Protein AF-A0A7X8ADU0-F1 (afdb_monomer_lite)

Structure (mmCIF, N/CA/C/O backbone):
data_AF-A0A7X8ADU0-F1
#
_entry.id   AF-A0A7X8ADU0-F1
#
loop_
_atom_site.group_PDB
_atom_site.id
_atom_site.type_symbol
_atom_site.label_atom_id
_atom_site.label_alt_id
_atom_site.label_comp_id
_atom_site.label_asym_id
_atom_site.label_entity_id
_atom_site.label_seq_id
_atom_site.pdbx_PDB_ins_code
_atom_site.Cartn_x
_atom_site.Cartn_y
_atom_site.Cartn_z
_atom_site.occupancy
_atom_site.B_iso_or_equiv
_atom_site.auth_seq_id
_atom_site.auth_comp_id
_atom_site.auth_asym_id
_atom_site.auth_atom_id
_atom_site.pdbx_PDB_model_num
ATOM 1 N N . SER A 1 1 ? -1.076 -11.242 -16.085 1.00 77.56 1 SER A N 1
ATOM 2 C CA . SER A 1 1 ? -2.376 -10.616 -15.754 1.00 77.56 1 SER A CA 1
ATOM 3 C C . SER A 1 1 ? -3.007 -11.384 -14.605 1.00 77.56 1 SER A C 1
ATOM 5 O O . SER A 1 1 ? -2.842 -12.597 -14.573 1.00 77.56 1 SER A O 1
ATOM 7 N N . ILE A 1 2 ? -3.673 -10.705 -13.668 1.00 86.38 2 ILE A N 1
ATOM 8 C CA . ILE A 1 2 ? -4.391 -11.337 -12.547 1.00 86.38 2 ILE A CA 1
ATOM 9 C C . ILE A 1 2 ? -5.816 -11.623 -13.025 1.00 86.38 2 ILE A C 1
ATOM 11 O O . ILE A 1 2 ? -6.461 -10.698 -13.518 1.00 86.38 2 ILE A O 1
ATOM 15 N N . LYS A 1 3 ? -6.264 -12.879 -12.921 1.00 89.12 3 LYS A N 1
ATOM 16 C CA . LYS A 1 3 ? -7.557 -13.335 -13.455 1.00 89.12 3 LYS A CA 1
ATOM 17 C C . LYS A 1 3 ? -8.628 -13.411 -12.364 1.00 89.12 3 LYS A C 1
ATOM 19 O O . LYS A 1 3 ? -9.575 -12.643 -12.435 1.00 89.12 3 LYS A O 1
ATOM 24 N N . ASP A 1 4 ? -8.384 -14.191 -11.312 1.00 92.31 4 ASP A N 1
ATOM 25 C CA . ASP A 1 4 ? -9.331 -14.394 -10.206 1.00 92.31 4 ASP A CA 1
ATOM 26 C C . ASP A 1 4 ? -8.684 -14.025 -8.863 1.00 92.31 4 ASP A C 1
ATOM 28 O O . ASP A 1 4 ? -8.122 -14.880 -8.177 1.00 92.31 4 ASP A O 1
ATOM 32 N N . PRO A 1 5 ? -8.656 -12.729 -8.503 1.00 91.81 5 PRO A N 1
ATOM 33 C CA . PRO A 1 5 ? -8.086 -12.302 -7.234 1.00 91.81 5 PRO A CA 1
ATOM 34 C C . PRO A 1 5 ? -8.978 -12.749 -6.070 1.00 91.81 5 PRO A C 1
ATOM 36 O O . PRO A 1 5 ? -10.135 -12.345 -5.979 1.00 91.81 5 PRO A O 1
ATOM 39 N N . VAL A 1 6 ? -8.412 -13.524 -5.147 1.00 93.69 6 VAL A N 1
ATOM 40 C CA . VAL A 1 6 ? -9.025 -13.813 -3.845 1.00 93.69 6 VAL A CA 1
ATOM 41 C C . VAL A 1 6 ? -8.511 -12.790 -2.836 1.00 93.69 6 VAL A C 1
ATOM 43 O O . VAL A 1 6 ? -7.309 -12.537 -2.752 1.00 93.69 6 VAL A O 1
ATOM 46 N N . VAL A 1 7 ? -9.430 -12.160 -2.110 1.00 92.38 7 VAL A N 1
ATOM 47 C CA . VAL A 1 7 ? -9.121 -11.110 -1.135 1.00 92.38 7 VAL A CA 1
ATOM 48 C C . VAL A 1 7 ? -8.752 -11.746 0.205 1.00 92.38 7 VAL A C 1
ATOM 50 O O . VAL A 1 7 ? -9.411 -12.683 0.647 1.00 92.38 7 VAL A O 1
ATOM 53 N N . ASN A 1 8 ? -7.714 -11.227 0.860 1.00 91.25 8 ASN A N 1
ATOM 54 C CA . ASN A 1 8 ? -7.349 -11.642 2.216 1.00 91.25 8 ASN A CA 1
ATOM 55 C C . ASN A 1 8 ? -8.380 -11.151 3.246 1.00 91.25 8 ASN A C 1
ATOM 57 O O . ASN A 1 8 ? -9.116 -10.200 2.995 1.00 91.25 8 ASN A O 1
ATOM 61 N N . ASP A 1 9 ? -8.393 -11.728 4.446 1.00 89.38 9 ASP A N 1
ATOM 62 C CA . ASP A 1 9 ? -9.250 -11.232 5.528 1.00 89.38 9 ASP A CA 1
ATOM 63 C C . ASP A 1 9 ? -8.713 -9.920 6.133 1.00 89.38 9 ASP A C 1
ATOM 65 O O . ASP A 1 9 ? -8.035 -9.889 7.162 1.00 89.38 9 ASP A O 1
ATOM 69 N N . PHE A 1 10 ? -9.024 -8.806 5.472 1.00 90.31 10 PHE A N 1
ATOM 70 C CA . PHE A 1 10 ? -8.734 -7.467 5.985 1.00 90.31 10 PHE A CA 1
ATOM 71 C C . PHE A 1 10 ? -9.640 -7.101 7.165 1.00 90.31 10 PHE A C 1
ATOM 73 O O . PHE A 1 10 ? -9.211 -6.371 8.052 1.00 90.31 10 PHE A O 1
ATOM 80 N N . GLY A 1 11 ? -10.886 -7.585 7.189 1.00 85.81 11 GLY A N 1
ATOM 81 C CA . GLY A 1 11 ? -11.884 -7.164 8.171 1.00 85.81 11 GLY A CA 1
ATOM 82 C C . GLY A 1 11 ? -11.500 -7.564 9.593 1.00 85.81 11 GLY A C 1
ATOM 83 O O . GLY A 1 11 ? -11.476 -6.713 10.486 1.00 85.81 11 GLY A O 1
ATOM 84 N N . SER A 1 12 ? -11.156 -8.835 9.805 1.00 87.25 12 SER A N 1
ATOM 85 C CA . SER A 1 12 ? -10.748 -9.321 11.129 1.00 87.25 12 SER A CA 1
ATOM 86 C C . SER A 1 12 ? -9.420 -8.712 11.569 1.00 87.25 12 SER A C 1
ATOM 88 O O . SER A 1 12 ? -9.269 -8.337 12.730 1.00 87.25 12 SER A O 1
ATOM 90 N N . MET A 1 13 ? -8.464 -8.565 10.648 1.00 89.69 13 MET A N 1
ATOM 91 C CA . MET A 1 13 ? -7.168 -7.956 10.948 1.00 89.69 13 MET A CA 1
ATOM 92 C C . MET A 1 13 ? -7.325 -6.492 11.383 1.00 89.69 13 MET A C 1
ATOM 94 O O . MET A 1 13 ? -6.798 -6.104 12.422 1.00 89.69 13 MET A O 1
ATOM 98 N N . LEU A 1 14 ? -8.073 -5.680 10.630 1.00 90.12 14 LEU A N 1
ATOM 99 C CA . LEU A 1 14 ? -8.240 -4.252 10.921 1.00 90.12 14 LEU A CA 1
ATOM 100 C C . LEU A 1 14 ? -8.985 -4.004 12.238 1.00 90.12 14 LEU A C 1
ATOM 102 O O . LEU A 1 14 ? -8.640 -3.076 12.959 1.00 90.12 14 LEU A O 1
ATOM 106 N N . LYS A 1 15 ? -9.959 -4.852 12.594 1.00 87.94 15 LYS A N 1
ATOM 107 C CA . LYS A 1 15 ? -10.683 -4.741 13.874 1.00 87.94 15 LYS A CA 1
ATOM 108 C C . LYS A 1 15 ? -9.805 -5.007 15.098 1.00 87.94 15 LYS A C 1
ATOM 110 O O . LYS A 1 15 ? -10.056 -4.440 16.155 1.00 87.94 15 LYS A O 1
ATOM 115 N N . ASN A 1 16 ? -8.808 -5.879 14.965 1.00 91.44 16 ASN A N 1
ATOM 116 C CA . ASN A 1 16 ? -7.992 -6.356 16.084 1.00 91.44 16 ASN A CA 1
ATOM 117 C C . ASN A 1 16 ? -6.618 -5.674 16.169 1.00 91.44 16 ASN A C 1
ATOM 119 O O . ASN A 1 16 ? -5.764 -6.091 16.950 1.00 91.44 16 ASN A O 1
ATOM 123 N N . THR A 1 17 ? -6.374 -4.647 15.356 1.00 89.94 17 THR A N 1
ATOM 124 C CA . THR A 1 17 ? -5.074 -3.976 15.261 1.00 89.94 17 THR A CA 1
ATOM 125 C C . THR A 1 17 ? -5.235 -2.459 15.292 1.00 89.94 17 THR A C 1
ATOM 127 O O . THR A 1 17 ? -6.331 -1.924 15.162 1.00 89.94 17 THR A O 1
ATOM 130 N N . ARG A 1 18 ? -4.121 -1.745 15.476 1.00 88.88 18 ARG A N 1
ATOM 131 C CA . ARG A 1 18 ? -4.050 -0.278 15.380 1.00 88.88 18 ARG A CA 1
ATOM 132 C C . ARG A 1 18 ? -3.447 0.142 14.040 1.00 88.88 18 ARG A C 1
ATOM 134 O O . ARG A 1 18 ? -2.485 0.900 14.000 1.00 88.88 18 ARG A O 1
ATOM 141 N N . ILE A 1 19 ? -3.946 -0.424 12.943 1.00 89.62 19 ILE A N 1
ATOM 142 C CA . ILE A 1 19 ? -3.493 -0.034 11.604 1.00 89.62 19 ILE A CA 1
ATOM 143 C C . ILE A 1 19 ? -4.020 1.373 11.312 1.00 89.62 19 ILE A C 1
ATOM 145 O O . ILE A 1 19 ? -5.226 1.580 11.209 1.00 89.62 19 ILE A O 1
ATOM 149 N N . CYS A 1 20 ? -3.102 2.330 11.179 1.00 87.94 20 CYS A N 1
ATOM 150 C CA . CYS A 1 20 ? -3.424 3.742 10.950 1.00 87.94 20 CYS A CA 1
ATOM 151 C C . CYS A 1 20 ? -3.362 4.150 9.471 1.00 87.94 20 CYS A C 1
ATOM 153 O O . CYS A 1 20 ? -3.906 5.185 9.101 1.00 87.94 20 CYS A O 1
ATOM 155 N N . ALA A 1 21 ? -2.696 3.356 8.627 1.00 92.44 21 ALA A N 1
ATOM 156 C CA . ALA A 1 21 ? -2.499 3.662 7.215 1.00 92.44 21 ALA A CA 1
ATOM 157 C C . ALA A 1 21 ? -2.337 2.385 6.380 1.00 92.44 21 ALA A C 1
ATOM 159 O O . ALA A 1 21 ? -1.802 1.379 6.851 1.00 92.44 21 ALA A O 1
ATOM 160 N N . ILE A 1 22 ? -2.778 2.441 5.120 1.00 94.50 22 ILE A N 1
ATOM 161 C CA . ILE A 1 22 ? -2.623 1.363 4.139 1.00 94.50 22 ILE A CA 1
ATOM 162 C C . ILE A 1 22 ? -1.872 1.908 2.926 1.00 94.50 22 ILE A C 1
ATOM 164 O O . ILE A 1 22 ? -2.284 2.891 2.314 1.00 94.50 22 ILE A O 1
ATOM 168 N N . TYR A 1 23 ? -0.790 1.231 2.544 1.00 96.81 23 TYR A N 1
ATOM 169 C CA . TYR A 1 23 ? 0.008 1.566 1.366 1.00 96.81 23 TYR A CA 1
ATOM 170 C C . TYR A 1 23 ? -0.001 0.408 0.371 1.00 96.81 23 TYR A C 1
ATOM 172 O O . TYR A 1 23 ? 0.170 -0.751 0.754 1.00 96.81 23 TYR A O 1
ATOM 180 N N . THR A 1 24 ? -0.176 0.704 -0.915 1.00 97.69 24 THR A N 1
ATOM 181 C CA . THR A 1 24 ? -0.204 -0.307 -1.981 1.00 97.69 24 THR A CA 1
ATOM 182 C C . THR A 1 24 ? 1.061 -0.231 -2.835 1.00 97.69 24 THR A C 1
ATOM 184 O O . THR A 1 24 ? 1.490 0.834 -3.274 1.00 97.69 24 THR A O 1
ATOM 187 N N . ASN A 1 25 ? 1.682 -1.388 -3.082 1.00 97.75 25 ASN A N 1
ATOM 188 C CA . ASN A 1 25 ? 2.933 -1.500 -3.836 1.00 97.75 25 ASN A CA 1
ATOM 189 C C . ASN A 1 25 ? 2.666 -1.553 -5.354 1.00 97.75 25 ASN A C 1
ATOM 191 O O . ASN A 1 25 ? 2.690 -2.617 -5.980 1.00 97.75 25 ASN A O 1
ATOM 195 N N . GLY A 1 26 ? 2.392 -0.394 -5.952 1.00 97.00 26 GLY A N 1
ATOM 196 C CA . GLY A 1 26 ? 2.135 -0.216 -7.380 1.00 97.00 26 GLY A CA 1
ATOM 197 C C . GLY A 1 26 ? 0.652 -0.159 -7.766 1.00 97.00 26 GLY A C 1
ATOM 198 O O . GLY A 1 26 ? -0.236 -0.668 -7.085 1.00 97.00 26 GLY A O 1
ATOM 199 N N . ARG A 1 27 ? 0.382 0.427 -8.942 1.00 95.94 27 ARG A N 1
ATOM 200 C CA . ARG A 1 27 ? -0.979 0.739 -9.427 1.00 95.94 27 ARG A CA 1
ATOM 201 C C . ARG A 1 27 ? -1.926 -0.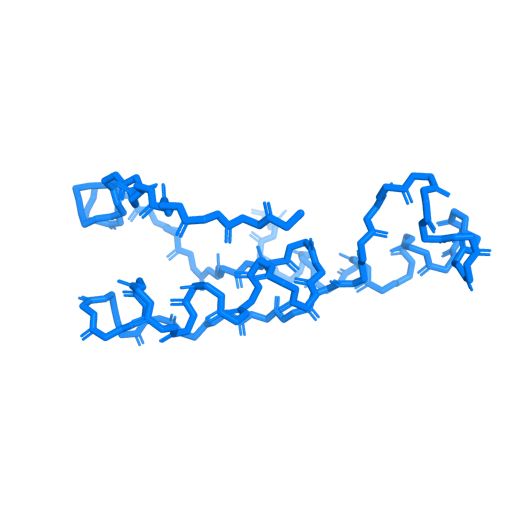454 -9.519 1.00 95.94 27 ARG A C 1
ATOM 203 O O . ARG A 1 27 ? -3.127 -0.295 -9.334 1.00 95.94 27 ARG A O 1
ATOM 210 N N . LYS A 1 28 ? -1.421 -1.648 -9.844 1.00 95.50 28 LYS A N 1
ATOM 211 C CA . LYS A 1 28 ? -2.291 -2.827 -9.949 1.00 95.50 28 LYS A CA 1
ATOM 212 C C . LYS A 1 28 ? -2.791 -3.281 -8.577 1.00 95.50 28 LYS A C 1
ATOM 214 O O . LYS A 1 28 ? -3.953 -3.664 -8.480 1.00 95.50 2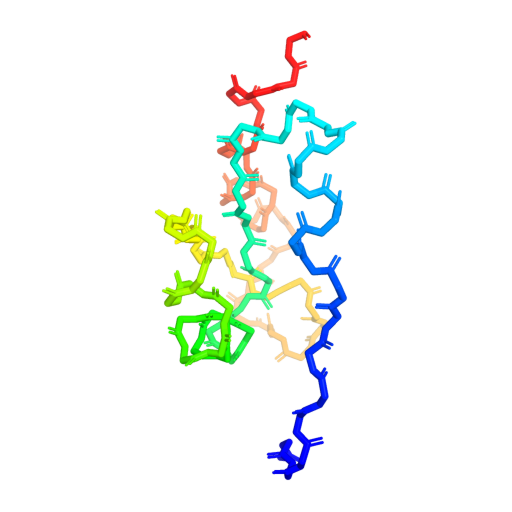8 LYS A O 1
ATOM 219 N N . ALA A 1 29 ? -1.938 -3.217 -7.553 1.00 96.50 29 ALA A N 1
ATOM 220 C CA . ALA A 1 29 ? -2.330 -3.505 -6.178 1.00 96.50 29 ALA A CA 1
ATOM 221 C C . ALA A 1 29 ? -3.369 -2.486 -5.700 1.00 96.50 29 ALA A C 1
ATOM 223 O O . ALA A 1 29 ? -4.404 -2.880 -5.177 1.00 96.50 29 ALA A O 1
ATOM 224 N N . ASP A 1 30 ? -3.139 -1.203 -5.986 1.00 97.81 30 ASP A N 1
ATOM 225 C CA . ASP A 1 30 ? -4.084 -0.134 -5.666 1.00 97.81 30 ASP A CA 1
ATOM 226 C C . ASP A 1 30 ? -5.453 -0.330 -6.326 1.00 97.81 30 ASP A C 1
ATOM 228 O O . ASP A 1 30 ? -6.472 -0.375 -5.650 1.00 97.81 30 ASP A O 1
ATOM 232 N N . SER A 1 31 ? -5.484 -0.580 -7.637 1.00 97.19 31 SER A N 1
ATOM 233 C CA . SER A 1 31 ? -6.731 -0.832 -8.368 1.00 97.19 31 SER A CA 1
ATOM 234 C C . SER A 1 31 ? -7.526 -2.018 -7.808 1.00 97.19 31 SER A C 1
ATOM 236 O O . SER A 1 31 ? -8.755 -1.965 -7.759 1.00 97.19 31 SER A O 1
ATOM 238 N N . LEU A 1 32 ? -6.846 -3.090 -7.386 1.00 96.62 32 LEU A N 1
ATOM 239 C CA . LEU A 1 32 ? -7.503 -4.233 -6.752 1.00 96.62 32 LEU A CA 1
ATOM 240 C C . LEU A 1 32 ? -7.997 -3.892 -5.346 1.00 96.62 32 LEU A C 1
ATOM 242 O O . LEU A 1 32 ? -9.123 -4.248 -5.015 1.00 96.62 32 LEU A O 1
ATOM 246 N N . TYR A 1 33 ? -7.197 -3.179 -4.552 1.00 96.50 33 TYR A N 1
ATOM 247 C CA . TYR A 1 33 ? -7.589 -2.717 -3.223 1.00 96.50 33 TYR A CA 1
ATOM 248 C C . TYR A 1 33 ? -8.836 -1.828 -3.291 1.00 96.50 33 TYR A C 1
ATOM 250 O O . TYR A 1 33 ? -9.824 -2.099 -2.616 1.00 96.50 33 TYR A O 1
ATOM 258 N N . GLN A 1 34 ? -8.832 -0.824 -4.166 1.00 97.06 34 GLN A N 1
ATOM 259 C CA . GLN A 1 34 ? -9.949 0.103 -4.351 1.00 97.06 34 GLN A CA 1
ATOM 260 C C . GLN A 1 34 ? -11.228 -0.613 -4.798 1.00 97.06 34 GLN A C 1
ATOM 262 O O . GLN A 1 34 ? -12.318 -0.294 -4.335 1.00 97.06 34 GLN A O 1
ATOM 267 N N . LYS A 1 35 ? -11.103 -1.617 -5.676 1.00 96.00 35 LYS A N 1
ATOM 268 C CA . LYS A 1 35 ? -12.256 -2.378 -6.173 1.00 96.00 35 LYS A CA 1
ATOM 269 C C . LYS A 1 35 ? -12.803 -3.370 -5.148 1.00 96.00 35 LYS A C 1
ATOM 271 O O . LYS A 1 35 ? -14.011 -3.573 -5.093 1.00 96.00 35 LYS A O 1
ATOM 276 N N . LEU A 1 36 ? -11.920 -4.055 -4.427 1.00 95.56 36 LEU A N 1
ATOM 277 C CA . LEU A 1 36 ? -12.283 -5.257 -3.683 1.00 95.56 36 LEU A CA 1
ATOM 278 C C . LEU A 1 36 ? -12.256 -5.069 -2.171 1.00 95.56 36 LEU A C 1
ATOM 280 O O . LEU A 1 36 ? -13.029 -5.737 -1.509 1.00 95.56 36 LEU A O 1
ATOM 284 N N . VAL A 1 37 ? -11.393 -4.200 -1.638 1.00 95.00 37 VAL A N 1
ATOM 285 C CA . VAL A 1 37 ? -11.119 -4.068 -0.195 1.00 95.00 37 VAL A CA 1
ATOM 286 C C . VAL A 1 37 ? -11.719 -2.790 0.383 1.00 95.00 37 VAL A C 1
ATOM 288 O O . VAL A 1 37 ? -12.462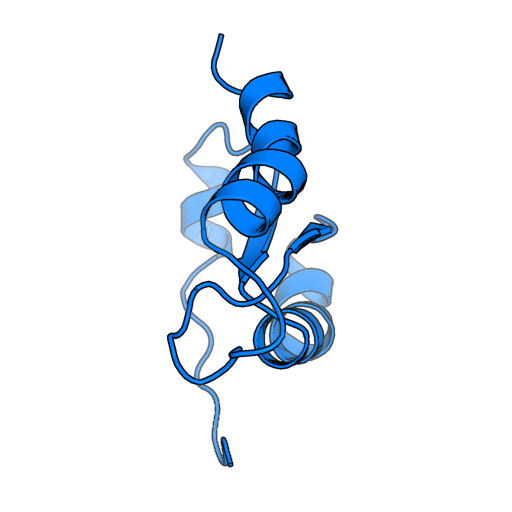 -2.836 1.362 1.00 95.00 37 VAL A O 1
ATOM 291 N N . TYR A 1 38 ? -11.444 -1.650 -0.254 1.00 95.12 38 TYR A N 1
ATOM 292 C CA . TYR A 1 38 ? -11.922 -0.338 0.185 1.00 95.12 38 TYR A CA 1
ATOM 293 C C . TYR A 1 38 ? -13.434 -0.276 0.480 1.00 95.12 38 TYR A C 1
ATOM 295 O O . TYR A 1 38 ? -13.784 0.285 1.520 1.00 95.12 38 TYR A O 1
ATOM 303 N N . PRO A 1 39 ? -14.336 -0.882 -0.329 1.00 94.38 39 PRO A N 1
ATOM 304 C CA . PRO A 1 39 ? -15.778 -0.776 -0.098 1.00 94.38 39 PRO A CA 1
ATOM 305 C C . PRO A 1 39 ? -16.255 -1.277 1.269 1.00 94.38 39 PRO A C 1
ATOM 307 O O . PRO A 1 39 ? -17.300 -0.832 1.733 1.00 94.38 39 PRO A O 1
ATOM 310 N N . TYR A 1 40 ? -15.519 -2.189 1.916 1.00 90.69 40 TYR A N 1
ATOM 311 C CA . TYR A 1 40 ? -15.884 -2.701 3.240 1.00 90.69 40 TYR A CA 1
ATOM 312 C C . TYR A 1 40 ? -14.941 -2.251 4.360 1.00 90.69 40 TYR A C 1
ATOM 314 O O . TYR A 1 40 ? -15.337 -2.297 5.524 1.00 90.69 40 TYR A O 1
ATOM 322 N N . THR A 1 41 ? -13.705 -1.835 4.058 1.00 90.69 41 THR A N 1
ATOM 323 C CA . THR A 1 41 ? -12.796 -1.297 5.085 1.00 90.69 41 THR A CA 1
ATOM 324 C C . THR A 1 41 ? -13.030 0.186 5.344 1.00 90.69 41 THR A C 1
ATOM 326 O O . THR A 1 41 ? -12.793 0.642 6.458 1.00 90.69 41 THR A O 1
ATOM 329 N N . GLY A 1 42 ? -13.453 0.949 4.329 1.00 91.75 42 GLY A N 1
ATOM 330 C CA . GLY A 1 42 ? -13.575 2.409 4.392 1.00 91.75 42 GLY A CA 1
ATOM 331 C C . GLY A 1 42 ? -12.237 3.154 4.513 1.00 91.75 42 GLY A C 1
ATOM 332 O O . GLY A 1 42 ? -12.228 4.379 4.599 1.00 91.75 42 GLY A O 1
ATOM 333 N N . ILE A 1 43 ? -11.104 2.445 4.499 1.00 92.44 43 ILE A N 1
ATOM 334 C CA . ILE A 1 43 ? -9.764 3.021 4.673 1.00 92.44 43 ILE A CA 1
ATOM 335 C C . ILE A 1 43 ? -9.138 3.223 3.297 1.00 92.44 43 ILE A C 1
ATOM 337 O O . ILE A 1 43 ? -8.948 2.259 2.554 1.00 92.44 43 ILE A O 1
ATOM 341 N N . LEU A 1 44 ? -8.799 4.461 2.946 1.00 95.12 44 LEU A N 1
ATOM 342 C CA . LEU A 1 44 ? -8.122 4.754 1.683 1.00 95.12 44 LEU A CA 1
ATOM 343 C C . LEU A 1 44 ? -6.702 4.175 1.670 1.00 95.12 44 LEU A C 1
ATOM 345 O O . LEU A 1 44 ? -5.992 4.215 2.675 1.00 95.12 44 LEU A O 1
ATOM 349 N N . SER A 1 45 ? -6.284 3.659 0.514 1.00 96.62 45 SER A N 1
ATOM 350 C CA . SER A 1 45 ? -4.887 3.317 0.262 1.00 96.62 45 SER A CA 1
ATOM 351 C C . SER A 1 45 ? -4.119 4.500 -0.317 1.00 96.62 45 SER A C 1
ATOM 353 O O . SER A 1 45 ? -4.630 5.234 -1.162 1.00 96.62 45 SER A O 1
ATOM 355 N N . THR A 1 46 ? -2.849 4.613 0.062 1.00 97.38 46 THR A N 1
ATOM 356 C CA . THR A 1 46 ? -1.868 5.447 -0.638 1.00 97.38 46 THR A CA 1
ATOM 357 C C . THR A 1 46 ? -1.059 4.577 -1.592 1.00 97.38 46 THR A C 1
ATOM 359 O O . THR A 1 46 ? -0.391 3.628 -1.173 1.00 97.38 46 THR A O 1
ATOM 362 N N . VAL A 1 47 ? -1.095 4.896 -2.886 1.00 98.06 47 VAL A N 1
ATOM 363 C CA . VAL A 1 47 ? -0.322 4.164 -3.895 1.00 98.06 47 VAL A CA 1
ATOM 364 C C . VAL A 1 47 ? 1.141 4.596 -3.895 1.00 98.06 47 VAL A C 1
ATOM 366 O O . VAL A 1 47 ? 1.462 5.766 -4.087 1.00 98.06 47 VAL A O 1
ATOM 369 N N . LEU A 1 48 ? 2.038 3.628 -3.730 1.00 98.12 48 LEU A N 1
ATOM 370 C CA . LEU A 1 48 ? 3.485 3.814 -3.797 1.00 98.12 48 LEU A CA 1
ATOM 371 C C . LEU A 1 48 ? 4.066 3.129 -5.041 1.00 98.12 48 LEU A C 1
ATOM 373 O O . LEU A 1 48 ? 3.448 2.216 -5.606 1.00 98.12 48 LEU A O 1
ATOM 377 N N . PRO A 1 49 ? 5.238 3.570 -5.534 1.00 97.62 49 PRO A N 1
ATOM 378 C CA . PRO A 1 49 ? 5.868 2.946 -6.688 1.00 97.62 49 PRO A CA 1
ATOM 379 C C . PRO A 1 49 ? 6.225 1.490 -6.399 1.00 97.62 49 PRO A C 1
ATOM 381 O O . PRO A 1 49 ? 6.672 1.154 -5.302 1.00 97.62 49 PRO A O 1
ATOM 384 N N . SER A 1 50 ? 6.062 0.639 -7.418 1.00 97.06 50 SER A N 1
ATOM 385 C CA . SER A 1 50 ? 6.366 -0.782 -7.283 1.00 97.06 50 SER A CA 1
ATOM 386 C C . SER A 1 50 ? 7.847 -0.996 -6.973 1.00 97.06 50 SER A C 1
ATOM 388 O O . SER A 1 50 ? 8.695 -0.505 -7.718 1.00 97.06 50 SER A O 1
ATOM 390 N N . THR A 1 51 ? 8.158 -1.759 -5.927 1.00 96.50 51 THR A N 1
ATOM 391 C CA . THR A 1 51 ? 9.537 -2.137 -5.562 1.00 96.50 51 THR A CA 1
ATOM 392 C C . THR A 1 51 ? 10.089 -3.316 -6.372 1.00 96.50 51 THR A C 1
ATOM 394 O O . THR A 1 51 ? 11.225 -3.733 -6.162 1.00 96.50 51 THR A O 1
ATOM 397 N N . SER A 1 52 ? 9.306 -3.872 -7.303 1.00 94.06 52 SER A N 1
ATOM 398 C CA . SER A 1 52 ? 9.765 -4.951 -8.181 1.00 94.06 52 SER A CA 1
ATOM 399 C C . SER A 1 52 ? 10.890 -4.471 -9.112 1.00 94.06 52 SER A C 1
ATOM 401 O O . SER A 1 52 ? 10.761 -3.382 -9.675 1.00 94.06 52 SER A O 1
ATOM 403 N N . PRO A 1 53 ? 11.917 -5.299 -9.397 1.00 89.94 53 PRO A N 1
ATOM 40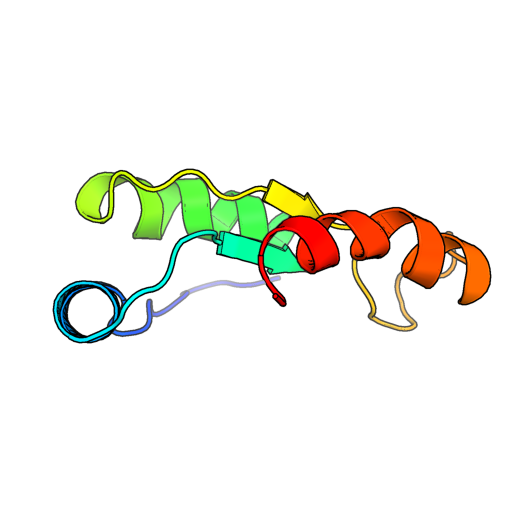4 C CA . PRO A 1 53 ? 12.940 -4.987 -10.402 1.00 89.94 53 PRO A CA 1
ATOM 405 C C . PRO A 1 53 ? 12.367 -4.691 -11.796 1.00 89.94 53 PRO A C 1
ATOM 407 O O . PRO A 1 53 ? 12.966 -3.955 -12.574 1.00 89.94 53 PRO A O 1
ATOM 410 N N . ALA A 1 54 ? 11.173 -5.215 -12.105 1.00 92.25 54 ALA A N 1
ATOM 411 C CA . ALA A 1 54 ? 10.466 -4.918 -13.350 1.00 92.25 54 ALA A CA 1
ATOM 412 C C . ALA A 1 54 ? 10.087 -3.427 -13.483 1.00 92.25 54 ALA A C 1
ATOM 414 O O . ALA A 1 54 ? 9.859 -2.940 -14.590 1.00 92.25 54 ALA A O 1
ATOM 415 N N . ASN A 1 55 ? 10.041 -2.678 -12.376 1.00 91.12 55 ASN A N 1
ATOM 416 C CA . ASN A 1 55 ? 9.874 -1.229 -12.374 1.00 91.12 55 ASN A CA 1
ATOM 417 C C . ASN A 1 55 ? 11.221 -0.508 -12.565 1.00 91.12 55 ASN A C 1
ATOM 419 O O . ASN A 1 55 ? 11.628 0.317 -11.748 1.00 91.12 55 ASN A O 1
ATOM 423 N N . ALA A 1 56 ? 11.889 -0.768 -13.690 1.00 89.31 56 ALA A N 1
ATOM 424 C CA . ALA A 1 56 ? 13.204 -0.204 -14.020 1.00 89.31 56 ALA A CA 1
ATOM 425 C C . ALA A 1 56 ? 13.234 1.340 -14.131 1.00 89.31 56 ALA A C 1
ATOM 427 O O . ALA A 1 56 ? 14.293 1.940 -14.273 1.00 89.31 56 ALA A O 1
ATOM 428 N N . ARG A 1 57 ? 12.072 2.008 -14.057 1.00 92.38 57 ARG A N 1
ATOM 429 C CA . ARG A 1 57 ? 11.949 3.475 -14.047 1.00 92.38 57 ARG A CA 1
ATOM 430 C C . ARG A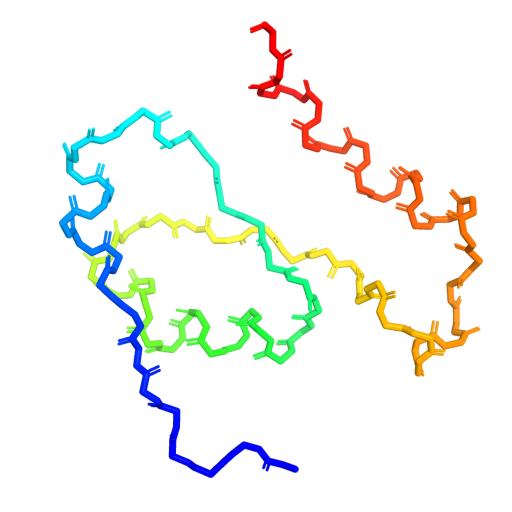 1 57 ? 12.369 4.119 -12.723 1.00 92.38 57 ARG A C 1
ATOM 432 O O . ARG A 1 57 ? 12.505 5.342 -12.673 1.00 92.38 57 ARG A O 1
ATOM 439 N N . TYR A 1 58 ? 12.490 3.340 -11.651 1.00 95.25 58 TYR A N 1
ATOM 440 C CA . TYR A 1 58 ? 12.857 3.836 -10.330 1.00 95.25 58 TYR A CA 1
ATOM 441 C C . TYR A 1 58 ? 14.222 3.285 -9.925 1.00 95.25 58 TYR A C 1
ATOM 443 O O . TYR A 1 58 ? 14.415 2.075 -9.867 1.00 95.25 58 TYR A O 1
ATOM 451 N N . SER A 1 59 ? 15.156 4.182 -9.601 1.00 96.25 59 SER A N 1
ATOM 452 C CA . SER A 1 59 ? 16.353 3.806 -8.852 1.00 96.25 59 SER A CA 1
ATOM 453 C C . SER A 1 59 ? 15.982 3.473 -7.404 1.00 96.25 59 SER A C 1
ATOM 455 O O . SER A 1 59 ? 14.945 3.917 -6.899 1.00 96.25 59 SER A O 1
ATOM 457 N N . LEU A 1 60 ? 16.852 2.733 -6.713 1.00 96.12 60 LEU A N 1
ATOM 458 C CA . LEU A 1 60 ? 16.685 2.439 -5.288 1.00 96.12 60 LEU A CA 1
ATOM 459 C C . LEU A 1 60 ? 16.536 3.722 -4.457 1.00 96.12 60 LEU A C 1
ATOM 461 O O . LEU A 1 60 ? 15.634 3.823 -3.634 1.00 96.12 60 LEU A O 1
ATOM 465 N N . GLU A 1 61 ? 17.369 4.728 -4.717 1.00 97.31 61 GLU A N 1
ATOM 466 C CA . GLU A 1 61 ? 17.322 6.029 -4.037 1.00 97.31 61 GLU A CA 1
ATOM 467 C C . GLU A 1 61 ? 15.961 6.713 -4.203 1.00 97.31 61 GLU A C 1
ATOM 469 O O . GLU A 1 61 ? 15.396 7.249 -3.247 1.00 97.31 61 GLU A O 1
ATOM 474 N N . LYS A 1 62 ? 15.391 6.645 -5.412 1.00 96.75 62 LYS A N 1
ATOM 475 C CA . LYS A 1 62 ? 14.062 7.188 -5.676 1.00 96.75 62 LYS A CA 1
ATOM 476 C C . LYS A 1 62 ? 12.986 6.397 -4.939 1.00 96.75 62 LYS A C 1
ATOM 478 O O . LYS A 1 62 ? 12.103 7.012 -4.356 1.00 96.75 62 LYS A O 1
ATOM 483 N N . LEU A 1 63 ? 13.066 5.063 -4.913 1.00 97.50 63 LEU A N 1
ATOM 484 C CA . LEU A 1 63 ? 12.146 4.245 -4.114 1.00 97.50 63 LEU A CA 1
ATOM 485 C C . LEU A 1 63 ? 12.211 4.633 -2.634 1.00 97.50 63 LEU A C 1
ATOM 487 O O . LEU A 1 63 ? 11.167 4.861 -2.037 1.00 97.50 63 LEU A O 1
ATOM 491 N N . ILE A 1 64 ? 13.408 4.789 -2.065 1.00 97.06 64 ILE A N 1
ATOM 492 C CA . ILE A 1 64 ? 13.582 5.205 -0.665 1.00 97.06 64 ILE A CA 1
ATOM 493 C C . ILE A 1 64 ? 12.899 6.551 -0.403 1.00 97.06 64 ILE A C 1
ATOM 495 O O . ILE A 1 64 ? 12.185 6.688 0.589 1.00 97.06 64 ILE A O 1
ATOM 499 N N . LYS A 1 65 ? 13.085 7.532 -1.294 1.00 97.44 65 LYS A N 1
ATOM 500 C CA . LYS A 1 65 ? 12.465 8.856 -1.157 1.00 97.44 65 LYS A CA 1
ATOM 501 C C . LYS A 1 65 ? 10.938 8.784 -1.185 1.00 97.44 65 LYS A C 1
ATOM 503 O O . LYS A 1 65 ? 10.286 9.396 -0.349 1.00 97.44 65 LYS A O 1
ATOM 508 N N . GLU A 1 66 ? 10.375 8.042 -2.129 1.00 97.31 66 GLU A N 1
ATOM 509 C CA . GLU A 1 66 ? 8.920 7.932 -2.309 1.00 97.31 66 GLU A CA 1
ATOM 510 C C . GLU A 1 66 ? 8.271 7.148 -1.162 1.00 97.31 66 GLU A C 1
ATOM 512 O O . GLU A 1 66 ? 7.196 7.502 -0.688 1.00 97.31 66 GLU A O 1
ATOM 517 N N . TRP A 1 67 ? 8.949 6.112 -0.665 1.00 97.06 67 TRP A N 1
ATOM 518 C CA . TRP A 1 67 ? 8.478 5.308 0.461 1.00 97.06 67 TRP A CA 1
ATOM 519 C C . TRP A 1 67 ? 8.702 5.977 1.822 1.00 97.06 67 TRP A C 1
ATOM 521 O O . TRP A 1 67 ? 8.170 5.496 2.817 1.00 97.06 67 TRP A O 1
ATOM 531 N N . ALA A 1 68 ? 9.429 7.097 1.900 1.00 96.50 68 ALA A N 1
ATOM 532 C CA . ALA A 1 68 ? 9.677 7.798 3.161 1.00 96.50 68 ALA A CA 1
ATOM 533 C C . ALA A 1 68 ? 8.390 8.276 3.857 1.00 96.50 68 ALA A C 1
ATOM 535 O O . ALA A 1 68 ? 8.402 8.448 5.074 1.00 96.50 68 ALA A O 1
ATOM 536 N N . VAL A 1 69 ? 7.281 8.421 3.121 1.00 95.19 69 VAL A N 1
ATOM 537 C CA . VAL A 1 69 ? 5.966 8.800 3.668 1.00 95.19 69 VAL A CA 1
ATOM 538 C C . VAL A 1 69 ? 5.460 7.840 4.747 1.00 95.19 69 VAL A C 1
ATOM 540 O O . VAL A 1 69 ? 4.717 8.252 5.627 1.00 95.19 69 VAL A O 1
ATOM 543 N N . ILE A 1 70 ? 5.891 6.572 4.739 1.00 94.50 70 ILE A N 1
ATOM 544 C CA . ILE A 1 70 ? 5.469 5.601 5.761 1.00 94.50 70 ILE A CA 1
ATOM 545 C C . ILE A 1 70 ? 6.007 5.956 7.153 1.00 94.50 70 ILE A C 1
ATOM 547 O O . ILE A 1 70 ? 5.460 5.508 8.157 1.00 94.50 70 ILE A O 1
ATOM 551 N N . ARG A 1 71 ? 7.086 6.751 7.224 1.00 93.19 71 ARG A N 1
ATOM 552 C CA . ARG A 1 71 ? 7.740 7.121 8.487 1.00 93.19 71 ARG A CA 1
ATOM 553 C C . ARG A 1 71 ? 6.868 8.006 9.371 1.00 93.19 71 ARG A C 1
ATOM 555 O O . ARG A 1 71 ? 7.107 8.034 10.570 1.00 93.19 71 ARG A O 1
ATOM 562 N N . GLU A 1 72 ? 5.861 8.671 8.806 1.00 89.44 72 GLU A N 1
ATOM 563 C CA . GLU A 1 72 ? 4.879 9.467 9.556 1.00 89.44 72 GLU A CA 1
ATOM 564 C C . GLU A 1 72 ? 4.187 8.655 10.665 1.00 89.44 72 GLU A C 1
ATOM 566 O O . GLU A 1 72 ? 3.814 9.208 11.695 1.00 89.44 72 GLU A O 1
ATOM 571 N N . TYR A 1 73 ? 4.088 7.333 10.491 1.00 86.81 73 TYR A N 1
ATOM 572 C CA . TYR A 1 73 ? 3.388 6.432 11.407 1.00 86.81 73 TYR A CA 1
ATOM 573 C C . TYR A 1 73 ? 4.311 5.448 12.152 1.00 86.81 73 TYR A C 1
ATOM 575 O O . TYR A 1 73 ? 3.810 4.515 12.776 1.00 86.81 73 TYR A O 1
ATOM 583 N N . LEU A 1 74 ? 5.641 5.616 12.085 1.00 81.44 74 LEU A N 1
ATOM 584 C CA . LEU A 1 74 ? 6.637 4.706 12.692 1.00 81.44 74 LEU A CA 1
ATOM 585 C C . LEU A 1 74 ? 7.277 5.254 13.984 1.00 81.44 74 LEU A C 1
ATOM 587 O O . LEU A 1 74 ? 8.445 4.977 14.249 1.00 81.44 74 LEU A O 1
ATOM 591 N N . ILE A 1 75 ? 6.535 6.050 14.756 1.00 65.19 75 ILE A N 1
ATOM 592 C CA . ILE A 1 75 ? 7.007 6.653 16.017 1.00 65.19 75 ILE A CA 1
ATOM 593 C C . ILE A 1 75 ? 7.124 5.596 17.119 1.00 65.19 75 ILE A C 1
ATOM 595 O O . ILE A 1 75 ? 6.157 4.817 17.285 1.00 65.19 75 ILE A O 1
#

Secondary structure (DSSP, 8-state):
---SPPPP-HHHHHHTS----EEEESHHHHHHHHHHTHHHH-PPEEEE---STT-TTS-HHHHHHHHGGGGGG--

Sequence (75 aa):
SIKDPVVNDFGSMLKNTRICAIYTNGRKADSLYQKLVYPYTGILSTVLPSTSPANARYSLEKLIKEWAVIREYLI

Foldseek 3Di:
DDDDDDDDPPPVVVVVDPDPAAEAQADVRQVCCVVPPCVPPVGHYDYAYHPDVVPVVDDPVRSCVRVCVVVVPVD

pLDDT: mea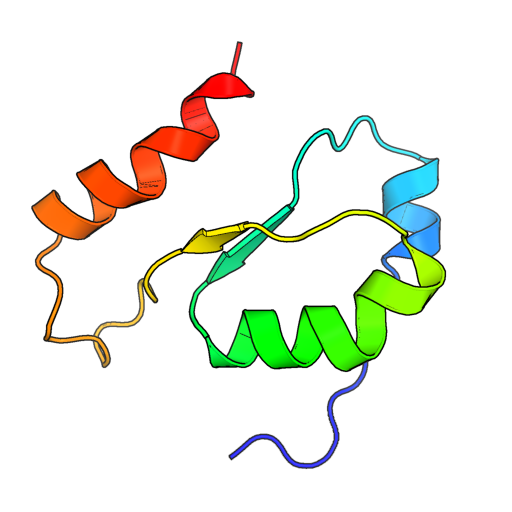n 92.93, std 5.21, range [65.19, 98.12]

Radius of gyration: 13.79 Å; chains: 1; bounding box: 33×24×32 Å